Protein AF-A0A0A9ZCZ7-F1 (afdb_monomer_lite)

pLDDT: mean 80.75, std 13.55, range [41.62, 97.5]

InterPro domains:
  IPR012936 Endoplasmic reticulum vesicle transporter, C-terminal [PF07970] (1-140)
  IPR045888 Endoplasmic reticulum vesicle transporter [PTHR10984] (1-150)

Secondary structure (DSSP, 8-state):
-EEEE-----S---SS---TTTTEEEEGGGG-BTTB--SEEEEEEEEEEEEEEEE-TTT-S-EEEEEEEEEEEEEEE-----TTTTSSS-------EEEEEEEE-S--EEEE-PPPPHHHHHHHHHHHHHHHHHHHHHHHHHHHHHHHHHHHHHHTTTT-

Organism: Lygus hesperus (NCBI:txid30085)

Sequence (160 aa):
MSHTIHTLRFGKSFGESYKPLDGYARSTAELADNNVVPSNAMFTYYAKVVPTLYSDPSHGEPFMTNQFSVTEHQKAMGSNIDPEALRSDKKPLYNSAVILFYELSPIMVHSILHWQPFLHFVTQLCAILGGIFTVAGIVDRLIYGTVQHVQRKVELGKFN

Structure (mmCIF, N/CA/C/O backbone):
data_AF-A0A0A9ZCZ7-F1
#
_entry.id   AF-A0A0A9ZCZ7-F1
#
loop_
_atom_site.group_PDB
_atom_site.id
_atom_site.type_symbol
_atom_site.label_atom_id
_atom_site.label_alt_id
_atom_site.label_comp_id
_atom_site.label_asym_id
_atom_site.label_entity_id
_atom_site.label_seq_id
_atom_site.pdbx_PDB_ins_code
_atom_site.Cartn_x
_atom_site.Cartn_y
_atom_site.Cartn_z
_atom_site.occupancy
_atom_site.B_iso_or_equiv
_atom_site.auth_seq_id
_atom_site.auth_comp_id
_atom_site.auth_asym_id
_atom_site.auth_atom_id
_atom_site.pdbx_PDB_model_num
ATOM 1 N N . MET A 1 1 ? 13.673 6.461 -28.367 1.00 72.62 1 MET A N 1
ATOM 2 C CA . MET A 1 1 ? 12.457 5.684 -28.043 1.00 72.62 1 MET A CA 1
ATOM 3 C C . MET A 1 1 ? 11.874 6.239 -26.758 1.00 72.62 1 MET A C 1
ATOM 5 O O . MET A 1 1 ? 12.627 6.467 -25.824 1.00 72.62 1 MET A O 1
ATOM 9 N N . SER A 1 2 ? 10.570 6.463 -26.707 1.00 85.12 2 SER A N 1
ATOM 10 C CA . SER A 1 2 ? 9.860 6.810 -25.478 1.00 85.12 2 SER A CA 1
ATOM 11 C C . SER A 1 2 ? 8.620 5.939 -25.348 1.00 85.12 2 SER A C 1
ATOM 13 O O . SER A 1 2 ? 8.075 5.478 -26.353 1.00 85.12 2 SER A O 1
ATOM 15 N N . HIS A 1 3 ? 8.186 5.698 -24.117 1.00 88.50 3 HIS A N 1
ATOM 16 C CA . HIS A 1 3 ? 6.937 5.004 -23.834 1.00 88.50 3 HIS A CA 1
ATOM 17 C C . HIS A 1 3 ? 6.228 5.641 -22.645 1.00 88.50 3 HIS A C 1
ATOM 19 O O . HIS A 1 3 ? 6.839 6.284 -21.790 1.00 88.50 3 HIS A O 1
ATOM 25 N N . THR A 1 4 ? 4.916 5.441 -22.601 1.00 91.94 4 THR A N 1
ATOM 26 C CA . THR A 1 4 ? 4.059 5.880 -21.504 1.00 91.94 4 THR A CA 1
ATOM 27 C C . THR A 1 4 ? 3.174 4.719 -21.091 1.00 91.94 4 THR A C 1
ATOM 29 O O . THR A 1 4 ? 2.486 4.119 -21.916 1.00 91.94 4 THR A O 1
ATOM 32 N N . ILE A 1 5 ? 3.204 4.388 -19.807 1.00 91.62 5 ILE A N 1
ATOM 33 C CA . ILE A 1 5 ? 2.352 3.374 -19.203 1.00 91.62 5 ILE A CA 1
ATOM 34 C C . ILE A 1 5 ? 1.103 4.095 -18.707 1.00 91.62 5 ILE A C 1
ATOM 36 O O . ILE A 1 5 ? 1.114 4.753 -17.674 1.00 91.62 5 ILE A O 1
ATOM 40 N N . HIS A 1 6 ? 0.015 4.014 -19.471 1.00 90.50 6 HIS A N 1
ATOM 41 C CA . HIS A 1 6 ? -1.242 4.659 -19.081 1.00 90.50 6 HIS A CA 1
ATOM 42 C C . HIS A 1 6 ? -1.865 3.988 -17.859 1.00 90.50 6 HIS A C 1
ATOM 44 O O . HIS A 1 6 ? -2.329 4.662 -16.943 1.00 90.50 6 HIS A O 1
ATOM 50 N N . THR A 1 7 ? -1.885 2.656 -17.840 1.00 88.56 7 THR A N 1
ATOM 51 C CA . THR A 1 7 ? -2.434 1.893 -16.723 1.00 88.56 7 THR A CA 1
ATOM 52 C C . THR A 1 7 ? -1.785 0.521 -16.648 1.00 88.56 7 THR A C 1
ATOM 54 O O . THR A 1 7 ? -1.711 -0.181 -17.657 1.00 88.56 7 THR A O 1
ATOM 57 N N . LEU A 1 8 ? -1.388 0.108 -15.445 1.00 89.50 8 LEU A N 1
ATOM 58 C CA . LEU A 1 8 ? -1.009 -1.271 -15.148 1.00 89.50 8 LEU A CA 1
ATOM 59 C C . LEU A 1 8 ? -1.805 -1.767 -13.939 1.00 89.50 8 LEU A C 1
ATOM 61 O O . LEU A 1 8 ? -1.784 -1.165 -12.868 1.00 89.50 8 LEU A O 1
ATOM 65 N N . ARG A 1 9 ? -2.531 -2.879 -14.100 1.00 88.12 9 ARG A N 1
ATOM 66 C CA . ARG A 1 9 ? -3.351 -3.456 -13.028 1.00 88.12 9 ARG A CA 1
ATOM 67 C C . ARG A 1 9 ? -3.359 -4.975 -13.088 1.00 88.12 9 ARG A C 1
ATOM 69 O O . ARG A 1 9 ? -3.471 -5.557 -14.162 1.00 88.12 9 ARG A O 1
ATOM 76 N N . PHE A 1 10 ? -3.364 -5.592 -11.910 1.00 88.19 10 PHE A N 1
ATOM 77 C CA . PHE A 1 10 ? -3.548 -7.028 -11.737 1.00 88.19 10 PHE A CA 1
ATOM 78 C C . PHE A 1 10 ? -4.888 -7.301 -11.041 1.00 88.19 10 PHE A C 1
ATOM 80 O O . PHE A 1 10 ? -5.061 -7.027 -9.857 1.00 88.19 10 PHE A O 1
ATOM 87 N N . GLY A 1 11 ? -5.862 -7.851 -11.768 1.00 85.56 11 GLY A N 1
ATOM 88 C CA . GLY A 1 11 ? -7.183 -8.186 -11.222 1.00 85.56 11 GLY A CA 1
ATOM 89 C C . GLY A 1 11 ? -8.184 -7.021 -11.192 1.00 85.56 11 GLY A C 1
ATOM 90 O O . GLY A 1 11 ? -8.150 -6.123 -12.043 1.00 85.56 11 GLY A O 1
ATOM 91 N N . LYS A 1 12 ? -9.136 -7.083 -10.251 1.00 81.81 12 LYS A N 1
ATOM 92 C CA . LYS A 1 12 ? -10.241 -6.117 -10.123 1.00 81.81 12 LYS A CA 1
ATOM 93 C C . LYS A 1 12 ? -9.752 -4.789 -9.535 1.00 81.81 12 LYS A C 1
ATOM 95 O O . LYS A 1 12 ? -8.888 -4.765 -8.670 1.00 81.81 12 LYS A O 1
ATOM 100 N N . SER A 1 13 ? -10.323 -3.677 -10.003 1.00 72.00 13 SER A N 1
ATOM 101 C CA . SER A 1 13 ? -10.124 -2.374 -9.352 1.00 72.00 13 SER A CA 1
ATOM 102 C C . SER A 1 13 ? -10.905 -2.345 -8.052 1.00 72.00 13 SER A C 1
ATOM 104 O O . SER A 1 13 ? -12.087 -2.680 -8.062 1.00 72.00 13 SER A O 1
ATOM 106 N N . PHE A 1 14 ? -10.279 -1.875 -6.981 1.00 69.56 14 PHE A N 1
ATOM 107 C CA . PHE A 1 14 ? -10.979 -1.582 -5.743 1.00 69.56 14 PHE A CA 1
ATOM 108 C C . PHE A 1 14 ? -10.458 -0.285 -5.126 1.00 69.56 14 PHE A C 1
ATOM 110 O O . PHE A 1 14 ? -9.252 -0.155 -4.914 1.00 69.56 14 PHE A O 1
ATOM 117 N N . GLY A 1 15 ? -11.369 0.658 -4.865 1.00 71.56 15 GLY A N 1
ATOM 118 C CA . GLY A 1 15 ? -11.067 1.958 -4.261 1.00 71.56 15 GLY A CA 1
ATOM 119 C C . GLY A 1 15 ? -9.889 2.700 -4.907 1.00 71.56 15 GLY A C 1
ATOM 120 O O . GLY A 1 15 ? -9.592 2.534 -6.095 1.00 71.56 15 GLY A O 1
ATOM 121 N N . GLU A 1 16 ? -9.186 3.484 -4.090 1.00 66.88 16 GLU A N 1
ATOM 122 C CA . GLU A 1 16 ? -7.903 4.112 -4.419 1.00 66.88 16 GLU A CA 1
ATOM 123 C C . GLU A 1 16 ? -6.749 3.117 -4.227 1.00 66.88 16 GLU A C 1
ATOM 125 O O . GLU A 1 16 ? -5.888 3.262 -3.361 1.00 66.88 16 GLU A O 1
ATOM 130 N N . SER A 1 17 ? -6.736 2.047 -5.023 1.00 68.94 17 SER A N 1
ATOM 131 C CA . SER A 1 17 ? -5.562 1.172 -5.078 1.00 68.94 17 SER A CA 1
ATOM 132 C C . SER A 1 17 ? -4.380 1.953 -5.657 1.00 68.94 17 SER A C 1
ATOM 134 O O . SER A 1 17 ? -4.435 2.380 -6.812 1.00 68.94 17 SER A O 1
ATOM 136 N N . TYR A 1 18 ? -3.313 2.122 -4.873 1.00 75.06 18 TYR A N 1
ATOM 137 C CA . TYR A 1 18 ? -2.065 2.730 -5.332 1.00 75.06 18 TYR A CA 1
ATOM 138 C C . TYR A 1 18 ? -1.463 1.905 -6.478 1.00 75.06 18 TYR A C 1
ATOM 140 O O . TYR A 1 18 ? -1.230 0.703 -6.334 1.00 75.06 18 TYR A O 1
ATOM 148 N N . LYS A 1 19 ? -1.215 2.553 -7.620 1.00 83.56 19 LYS A N 1
ATOM 149 C CA . LYS A 1 19 ? -0.650 1.923 -8.819 1.00 83.56 19 LYS A CA 1
ATOM 150 C C . LYS A 1 19 ? 0.638 2.645 -9.217 1.00 83.56 19 LYS A C 1
ATOM 152 O O . LYS A 1 19 ? 0.569 3.736 -9.778 1.00 83.56 19 LYS A O 1
ATOM 157 N N . PRO A 1 20 ? 1.812 2.050 -8.959 1.00 83.19 20 PRO A N 1
ATOM 158 C CA . PRO A 1 20 ? 3.094 2.743 -9.089 1.00 83.19 20 PRO A CA 1
ATOM 159 C C . PRO A 1 20 ? 3.480 3.129 -10.525 1.00 83.19 20 PRO A C 1
ATOM 161 O O . PRO A 1 20 ? 4.362 3.962 -10.697 1.00 83.19 20 PRO A O 1
ATOM 164 N N . LEU A 1 21 ? 2.861 2.526 -11.547 1.00 86.38 21 LEU A N 1
ATOM 165 C CA . LEU A 1 21 ? 3.180 2.779 -12.958 1.00 86.38 21 LEU A CA 1
ATOM 166 C C . LEU A 1 21 ? 2.071 3.502 -13.741 1.00 86.38 21 LEU A C 1
ATOM 168 O O . LEU A 1 21 ? 2.227 3.702 -14.944 1.00 86.38 21 LEU A O 1
ATOM 172 N N . ASP A 1 22 ? 0.962 3.892 -13.110 1.00 86.94 22 ASP A N 1
ATOM 173 C CA . ASP A 1 22 ? -0.105 4.607 -13.821 1.00 86.94 22 ASP A CA 1
ATOM 174 C C . ASP A 1 22 ? 0.365 6.027 -14.189 1.00 86.94 22 ASP A C 1
ATOM 176 O O . ASP A 1 22 ? 0.767 6.810 -13.331 1.00 86.94 22 ASP A O 1
ATOM 180 N N . GLY A 1 23 ? 0.330 6.357 -15.483 1.00 85.25 23 GLY A N 1
ATOM 181 C CA . GLY A 1 23 ? 0.789 7.643 -16.023 1.00 85.25 23 GLY A CA 1
ATOM 182 C C . GLY A 1 23 ? 2.310 7.783 -16.145 1.00 85.25 23 GLY A C 1
ATOM 183 O O . GLY A 1 23 ? 2.800 8.869 -16.448 1.00 85.25 23 GLY A O 1
ATOM 184 N N . TYR A 1 24 ? 3.070 6.709 -15.925 1.00 88.94 24 TYR A N 1
ATOM 185 C CA . TYR A 1 24 ? 4.528 6.761 -15.909 1.00 88.94 24 TYR A CA 1
ATOM 186 C C . TYR A 1 24 ? 5.111 6.818 -17.325 1.00 88.94 24 TYR A C 1
ATOM 188 O O . TYR A 1 24 ? 4.811 5.963 -18.160 1.00 88.94 24 TYR A O 1
ATOM 196 N N . ALA A 1 25 ? 5.958 7.808 -17.605 1.00 88.88 25 ALA A N 1
ATOM 197 C CA . ALA A 1 25 ? 6.587 7.995 -18.910 1.00 88.88 25 ALA A CA 1
ATOM 198 C C . ALA A 1 25 ? 8.111 7.949 -18.799 1.00 88.88 25 ALA A C 1
ATOM 200 O O . ALA A 1 25 ? 8.682 8.480 -17.848 1.00 88.88 25 ALA A O 1
ATOM 201 N N . ARG A 1 26 ? 8.755 7.329 -19.789 1.00 88.00 26 ARG A N 1
ATOM 202 C CA . ARG A 1 26 ? 10.212 7.207 -19.882 1.00 88.00 26 ARG A CA 1
ATOM 203 C C . ARG A 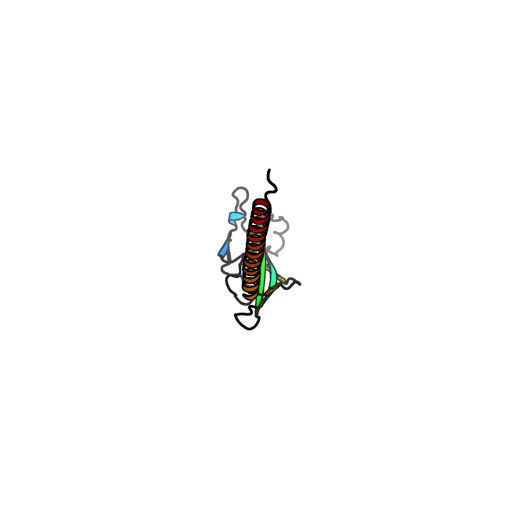1 26 ? 10.680 7.425 -21.309 1.00 88.00 26 ARG A C 1
ATOM 205 O O . ARG A 1 26 ? 9.982 7.098 -22.272 1.00 88.00 26 ARG A O 1
ATOM 212 N N . SER A 1 27 ? 11.878 7.979 -21.445 1.00 85.31 27 SER A N 1
ATOM 213 C CA . SER A 1 27 ? 12.496 8.270 -22.737 1.00 85.31 27 SER A CA 1
ATOM 214 C C . SER A 1 27 ? 13.969 7.883 -22.763 1.00 85.31 27 SER A C 1
ATOM 216 O O . SER A 1 27 ? 14.689 8.057 -21.788 1.00 85.31 27 SER A O 1
ATOM 218 N N . THR A 1 28 ? 14.458 7.437 -23.923 1.00 82.06 28 THR A N 1
ATOM 219 C CA . THR A 1 28 ? 15.890 7.205 -24.187 1.00 82.06 28 THR A CA 1
ATOM 220 C C . THR A 1 28 ? 16.750 8.440 -23.948 1.00 82.06 28 THR A C 1
ATOM 222 O O . THR A 1 28 ? 17.944 8.300 -23.718 1.00 82.06 28 THR A O 1
ATOM 225 N N . ALA A 1 29 ? 16.160 9.638 -24.008 1.00 80.00 29 ALA A N 1
ATOM 226 C CA . ALA A 1 29 ? 16.850 10.885 -23.690 1.00 80.00 29 ALA A CA 1
ATOM 227 C C . ALA A 1 29 ? 17.332 10.937 -22.228 1.00 80.00 29 ALA A C 1
ATOM 229 O O . ALA A 1 2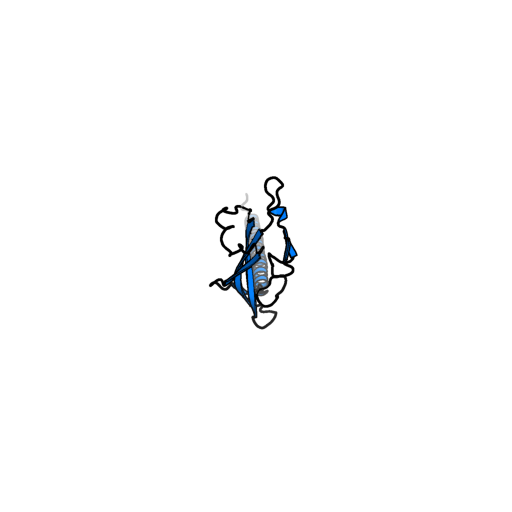9 ? 18.339 11.574 -21.946 1.00 80.00 29 ALA A O 1
ATOM 230 N N . GLU A 1 30 ? 16.661 10.231 -21.312 1.00 80.31 30 GLU A N 1
ATOM 231 C CA . GLU A 1 30 ? 17.046 10.151 -19.895 1.00 80.31 30 GLU A CA 1
ATOM 232 C C . GLU A 1 30 ? 18.278 9.264 -19.664 1.00 80.31 30 GLU A C 1
ATOM 234 O O . GLU A 1 30 ? 18.896 9.332 -18.607 1.00 80.31 30 GLU A O 1
ATOM 239 N N . LEU A 1 31 ? 18.651 8.443 -20.652 1.00 76.00 31 LEU A N 1
ATOM 240 C CA . LEU A 1 31 ? 19.855 7.611 -20.629 1.00 76.00 31 LEU A CA 1
ATOM 241 C C . LEU A 1 31 ? 21.025 8.254 -21.391 1.00 76.00 31 LEU A C 1
ATOM 243 O O . LEU A 1 31 ? 21.985 7.561 -21.731 1.00 76.00 31 LEU A O 1
ATOM 247 N N . ALA A 1 32 ? 20.938 9.545 -21.721 1.00 78.12 32 ALA A N 1
ATOM 248 C CA . ALA A 1 32 ? 22.020 10.241 -22.399 1.0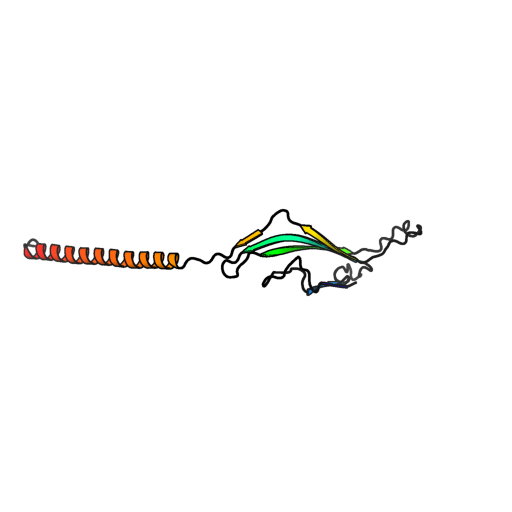0 78.12 32 ALA A CA 1
ATOM 249 C C . ALA A 1 32 ? 23.247 10.350 -21.482 1.00 78.12 32 ALA A C 1
ATOM 251 O O . ALA A 1 32 ? 23.157 10.889 -20.380 1.00 78.12 32 ALA A O 1
ATOM 252 N N . ASP A 1 33 ? 24.395 9.879 -21.962 1.00 76.81 33 ASP A N 1
ATOM 253 C CA . ASP A 1 33 ? 25.690 10.077 -21.311 1.00 76.81 33 ASP A CA 1
ATOM 254 C C . ASP A 1 33 ? 26.522 11.043 -22.157 1.00 76.81 33 ASP A C 1
ATOM 256 O O . ASP A 1 33 ? 26.558 10.924 -23.382 1.00 76.81 33 ASP A O 1
ATOM 260 N N . ASN A 1 34 ? 27.147 12.043 -21.531 1.00 78.31 34 ASN A N 1
ATOM 261 C CA . ASN A 1 34 ? 27.915 13.088 -22.225 1.00 78.31 34 ASN A CA 1
ATOM 262 C C . ASN A 1 34 ? 27.174 13.731 -23.419 1.00 78.31 34 ASN A C 1
ATOM 264 O O . ASN A 1 34 ? 27.766 14.022 -24.457 1.00 78.31 34 ASN A O 1
ATOM 268 N N . ASN A 1 3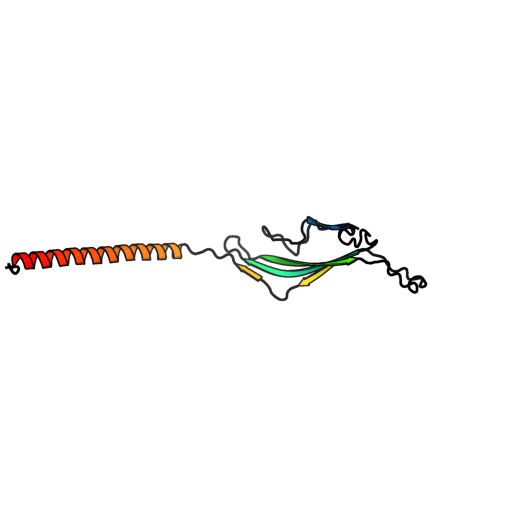5 ? 25.862 13.957 -23.271 1.00 75.81 35 ASN A N 1
ATOM 269 C CA . ASN A 1 35 ? 24.984 14.524 -24.305 1.00 75.81 35 ASN A CA 1
ATOM 270 C C . ASN A 1 35 ? 24.793 13.634 -25.555 1.00 75.81 35 ASN A C 1
ATOM 272 O O . ASN A 1 35 ? 24.238 14.080 -26.561 1.00 75.81 35 ASN A O 1
ATOM 276 N N . VAL A 1 36 ? 25.220 12.369 -25.497 1.00 77.12 36 VAL A N 1
ATOM 277 C CA . VAL A 1 36 ? 25.006 11.368 -26.544 1.00 77.12 36 VAL A CA 1
ATOM 278 C C . VAL A 1 36 ? 23.817 10.499 -26.154 1.00 77.12 36 VAL A C 1
ATOM 280 O O . VAL A 1 36 ? 23.864 9.733 -25.192 1.00 77.12 36 VAL A O 1
ATOM 283 N N . VAL A 1 37 ? 22.728 10.619 -26.912 1.00 78.00 37 VAL A N 1
ATOM 284 C CA . VAL A 1 37 ? 21.528 9.799 -26.715 1.00 78.00 37 VAL A CA 1
ATOM 285 C C . VAL A 1 37 ? 21.766 8.412 -27.326 1.00 78.00 37 VAL A C 1
ATOM 287 O O . VAL A 1 37 ? 22.074 8.329 -28.519 1.00 78.00 37 VAL A O 1
ATOM 290 N N . PRO A 1 38 ? 21.606 7.313 -26.566 1.00 75.12 38 PRO A N 1
ATOM 291 C CA . PRO A 1 38 ? 21.739 5.969 -27.116 1.00 75.12 38 PRO A CA 1
ATOM 292 C C . PRO A 1 38 ? 20.667 5.706 -28.185 1.00 75.12 38 PRO A C 1
ATOM 294 O O . PRO A 1 38 ? 19.497 6.063 -28.020 1.00 75.12 38 PRO A O 1
ATOM 297 N N . SER A 1 39 ? 21.061 5.064 -29.289 1.00 74.62 39 SER A N 1
ATOM 298 C CA . SER A 1 39 ? 20.165 4.761 -30.415 1.00 74.62 39 SER A CA 1
ATOM 299 C C . SER A 1 39 ? 19.101 3.720 -30.053 1.00 74.62 39 SER A C 1
ATOM 301 O O . SER A 1 39 ? 17.969 3.796 -30.538 1.00 74.62 39 SER A O 1
ATOM 303 N N . ASN A 1 40 ? 19.432 2.783 -29.164 1.00 78.44 40 ASN A N 1
ATOM 304 C CA . ASN A 1 40 ? 18.513 1.804 -28.604 1.00 78.44 40 ASN A CA 1
ATOM 305 C C . ASN A 1 40 ? 18.628 1.713 -27.077 1.00 78.44 40 ASN A C 1
ATOM 307 O O . ASN A 1 40 ? 19.704 1.819 -26.490 1.00 78.44 40 ASN A O 1
ATOM 311 N N . ALA A 1 41 ? 17.490 1.484 -26.424 1.00 82.25 41 ALA A N 1
ATOM 312 C CA . ALA A 1 41 ? 17.436 1.222 -24.992 1.00 82.25 41 ALA A CA 1
ATOM 313 C C . ALA A 1 41 ? 16.403 0.150 -24.670 1.00 82.25 41 ALA A C 1
ATOM 315 O O . ALA A 1 41 ? 15.428 -0.051 -25.399 1.00 82.25 41 ALA A O 1
ATOM 316 N N . MET A 1 42 ? 16.643 -0.524 -23.556 1.00 85.75 42 MET A N 1
ATOM 317 C CA . MET A 1 42 ? 15.764 -1.534 -22.999 1.00 85.75 42 MET A CA 1
ATOM 318 C C . MET A 1 42 ? 15.247 -1.046 -21.648 1.00 85.75 42 MET A C 1
ATOM 320 O O . MET A 1 42 ? 16.046 -0.714 -20.770 1.00 85.75 42 MET A O 1
ATOM 324 N N . PHE A 1 43 ? 13.925 -1.018 -21.498 1.00 89.50 43 PHE A N 1
ATOM 325 C CA . PHE A 1 43 ? 13.242 -0.676 -20.254 1.00 89.50 43 PHE A CA 1
ATOM 326 C C . PHE A 1 43 ? 12.610 -1.937 -19.682 1.00 89.50 43 PHE A C 1
ATOM 328 O O . PHE A 1 43 ? 11.716 -2.523 -20.292 1.00 89.50 43 PHE A O 1
ATOM 335 N N . THR A 1 44 ? 13.079 -2.361 -18.517 1.00 91.75 44 THR A N 1
ATOM 336 C CA . THR A 1 44 ? 12.623 -3.579 -17.856 1.00 91.75 44 THR A CA 1
ATOM 337 C C . THR A 1 44 ? 11.942 -3.223 -16.542 1.00 91.75 44 THR A C 1
ATOM 339 O O . THR A 1 44 ? 12.547 -2.604 -15.670 1.00 91.75 44 THR A O 1
ATOM 342 N N . TYR A 1 45 ? 10.695 -3.651 -16.384 1.00 94.00 45 TYR A N 1
ATOM 343 C CA . TYR A 1 45 ? 9.899 -3.477 -15.176 1.00 94.00 45 TYR A CA 1
ATOM 344 C C . TYR A 1 45 ? 9.706 -4.830 -14.499 1.00 94.00 45 TYR A C 1
ATOM 346 O O . TYR A 1 45 ? 9.177 -5.755 -15.108 1.00 94.00 45 TYR A O 1
ATOM 354 N N . TYR A 1 46 ? 10.114 -4.947 -13.241 1.00 94.88 46 TYR A N 1
ATOM 355 C CA . TYR A 1 46 ? 9.882 -6.124 -12.409 1.00 94.88 46 TYR A CA 1
ATOM 356 C C . TYR A 1 46 ? 8.737 -5.828 -11.446 1.00 94.88 46 TYR A C 1
ATOM 358 O O . TYR A 1 46 ? 8.904 -5.059 -10.501 1.00 94.88 46 TYR A O 1
ATOM 366 N N . ALA A 1 47 ? 7.570 -6.412 -11.702 1.00 94.38 47 ALA A N 1
ATOM 367 C CA . ALA A 1 47 ? 6.382 -6.289 -10.875 1.00 94.38 47 ALA A CA 1
ATOM 368 C C . ALA A 1 47 ? 6.272 -7.467 -9.898 1.00 94.38 47 ALA A C 1
ATOM 370 O O . ALA A 1 47 ? 6.156 -8.622 -10.307 1.00 94.38 47 ALA A O 1
ATOM 371 N N . LYS A 1 48 ? 6.242 -7.180 -8.598 1.00 94.19 48 LYS A N 1
ATOM 372 C CA . LYS A 1 48 ? 5.941 -8.177 -7.567 1.00 94.19 48 LYS A CA 1
ATOM 373 C C . LYS A 1 48 ? 4.483 -8.044 -7.161 1.00 94.19 48 LYS A C 1
ATOM 375 O O . LYS A 1 48 ? 4.095 -7.026 -6.595 1.00 94.19 48 LYS A O 1
ATOM 380 N N . VAL A 1 49 ? 3.682 -9.058 -7.465 1.00 93.44 49 VAL A N 1
ATOM 381 C CA . VAL A 1 49 ? 2.225 -9.036 -7.297 1.00 93.44 49 VAL A CA 1
ATOM 382 C C . VAL A 1 49 ? 1.842 -9.799 -6.034 1.00 93.44 49 VAL A C 1
ATOM 384 O O . VAL A 1 49 ? 2.182 -10.965 -5.878 1.00 93.44 49 VAL A O 1
ATOM 387 N N . VAL A 1 50 ? 1.122 -9.150 -5.127 1.00 92.62 50 VAL A N 1
ATOM 388 C CA . VAL A 1 50 ? 0.675 -9.695 -3.844 1.00 92.62 50 VAL A CA 1
ATOM 389 C C . VAL A 1 50 ? -0.844 -9.877 -3.876 1.00 92.62 50 VAL A C 1
ATOM 391 O O . VAL A 1 50 ? -1.577 -8.879 -3.906 1.00 92.62 50 VAL A O 1
ATOM 394 N N . PRO A 1 51 ? -1.344 -11.124 -3.847 1.00 91.56 51 PRO A N 1
ATOM 395 C CA . PRO A 1 51 ? -2.768 -11.385 -3.687 1.00 91.56 51 PRO A CA 1
ATOM 396 C C . PRO A 1 51 ? -3.274 -10.774 -2.381 1.00 91.56 51 PRO A C 1
ATOM 398 O O . PRO A 1 51 ? -2.661 -10.928 -1.324 1.00 91.56 51 PRO A O 1
ATOM 401 N N . THR A 1 52 ? -4.387 -10.055 -2.450 1.00 89.12 52 THR A N 1
ATOM 402 C CA . THR A 1 52 ? -4.995 -9.386 -1.301 1.00 89.12 52 THR A CA 1
ATOM 403 C C . THR A 1 52 ? -6.469 -9.749 -1.220 1.00 89.12 52 THR A C 1
ATOM 405 O O . THR A 1 52 ? -7.230 -9.494 -2.155 1.00 89.12 52 THR A O 1
ATOM 408 N N . LEU A 1 53 ? -6.886 -10.320 -0.095 1.00 89.06 53 LEU A N 1
ATOM 409 C CA . LEU A 1 53 ? -8.292 -10.530 0.217 1.00 89.06 53 LEU A CA 1
ATOM 410 C C . LEU A 1 53 ? -8.801 -9.323 0.996 1.00 89.06 53 LEU A C 1
ATOM 412 O O . LEU A 1 53 ? -8.279 -9.009 2.068 1.00 89.06 53 LEU A O 1
ATOM 416 N N . TYR A 1 54 ? -9.816 -8.657 0.460 1.00 84.25 54 TYR A N 1
ATOM 417 C CA . TYR A 1 54 ? -10.472 -7.555 1.142 1.00 84.25 54 TYR A CA 1
ATOM 418 C C . TYR A 1 54 ? -11.803 -8.029 1.716 1.00 84.25 54 TYR A C 1
ATOM 420 O O . TYR A 1 54 ? -12.636 -8.581 0.996 1.00 84.25 54 TYR A O 1
ATOM 428 N N . SER A 1 55 ? -11.979 -7.822 3.017 1.00 83.69 55 SER A N 1
ATOM 429 C CA . SER A 1 55 ? -13.186 -8.170 3.756 1.00 83.69 55 SER A CA 1
ATOM 430 C C . SER A 1 55 ? -13.663 -6.935 4.503 1.00 83.69 55 SER A C 1
ATOM 432 O O . SER A 1 55 ? -13.075 -6.536 5.510 1.00 83.69 55 SER A O 1
ATOM 434 N N . ASP A 1 56 ? -14.739 -6.332 4.015 1.00 79.06 56 ASP A N 1
ATOM 435 C CA . ASP A 1 56 ? -15.411 -5.237 4.700 1.00 79.06 56 ASP A CA 1
ATOM 436 C C . ASP A 1 56 ? -16.732 -5.746 5.288 1.00 79.06 56 ASP A C 1
ATOM 438 O O . ASP A 1 56 ? -17.640 -6.085 4.525 1.00 79.06 56 ASP A O 1
ATOM 442 N N . PRO A 1 57 ? -16.869 -5.780 6.628 1.00 71.56 57 PRO A N 1
ATOM 443 C CA . PRO A 1 57 ? -18.101 -6.201 7.292 1.00 71.56 57 PRO A CA 1
ATOM 444 C C . PRO A 1 57 ? -19.338 -5.381 6.901 1.00 71.56 57 PRO A C 1
ATOM 446 O O . PRO A 1 57 ? -20.456 -5.835 7.120 1.00 71.56 57 PRO A O 1
ATOM 449 N N . SER A 1 58 ? -19.153 -4.172 6.361 1.00 70.44 58 SER A N 1
ATOM 450 C CA . SER A 1 58 ? -20.239 -3.268 5.973 1.00 70.44 58 SER A CA 1
ATOM 451 C C . SER A 1 58 ? -20.685 -3.413 4.513 1.00 70.44 58 SER A C 1
ATOM 453 O O . SER A 1 58 ? -21.835 -3.108 4.200 1.00 70.44 58 SER A O 1
ATOM 455 N N . HIS A 1 59 ? -19.813 -3.911 3.628 1.00 67.06 59 HIS A N 1
ATOM 456 C CA . HIS A 1 59 ? -20.024 -3.916 2.173 1.00 67.06 59 HIS A CA 1
ATOM 457 C C . HIS A 1 59 ? -20.292 -5.304 1.559 1.00 67.06 59 HIS A C 1
ATOM 459 O O . HIS A 1 59 ? -20.466 -5.405 0.342 1.00 67.06 59 HIS A O 1
ATOM 465 N N . GLY A 1 60 ? -20.403 -6.355 2.378 1.00 73.75 60 GLY A N 1
ATOM 466 C CA . GLY A 1 60 ? -20.855 -7.684 1.950 1.00 73.75 60 GLY A CA 1
ATOM 467 C C . GLY A 1 60 ? -19.727 -8.698 1.741 1.00 73.75 60 GLY A C 1
ATOM 468 O O . GLY A 1 60 ? -18.824 -8.805 2.567 1.00 73.75 60 GLY A O 1
ATOM 469 N N . GLU A 1 61 ? -19.825 -9.496 0.672 1.00 80.00 61 GLU A N 1
ATOM 470 C CA . GLU A 1 61 ? -18.941 -10.644 0.417 1.00 80.00 61 GLU A CA 1
ATOM 471 C C . GLU A 1 61 ? -17.468 -10.233 0.234 1.00 80.00 61 GLU A C 1
ATOM 473 O O . GLU A 1 61 ? -17.178 -9.261 -0.478 1.00 80.00 61 GLU A O 1
ATOM 478 N N . PRO A 1 62 ? -16.516 -10.991 0.811 1.00 82.00 62 PRO A N 1
ATOM 479 C CA . PRO A 1 62 ? -15.102 -10.733 0.611 1.00 82.00 62 PRO A CA 1
ATOM 480 C C . PRO A 1 62 ? -14.739 -10.923 -0.865 1.00 82.00 62 PRO A C 1
ATOM 482 O O . PRO A 1 62 ? -15.142 -11.893 -1.510 1.00 82.00 62 PRO A O 1
ATOM 485 N N . PHE A 1 63 ? -13.934 -10.014 -1.412 1.00 85.31 63 PHE A N 1
ATOM 486 C CA . PHE A 1 63 ? -13.456 -10.123 -2.789 1.00 85.31 63 PHE A CA 1
ATOM 487 C C . PHE A 1 63 ? -11.930 -10.125 -2.848 1.00 85.31 63 PHE A C 1
ATOM 489 O O . PHE A 1 63 ? -11.229 -9.519 -2.036 1.00 85.31 63 PHE A O 1
ATOM 496 N N . MET A 1 64 ? -11.411 -10.824 -3.854 1.00 86.50 64 MET A N 1
ATOM 497 C CA . MET A 1 64 ? -9.979 -10.957 -4.083 1.00 86.50 64 MET A CA 1
ATOM 498 C C . MET A 1 64 ? -9.495 -9.898 -5.078 1.00 86.50 64 MET A C 1
ATOM 500 O O . MET A 1 64 ? -10.073 -9.715 -6.153 1.00 86.50 64 MET A O 1
ATOM 504 N N . THR A 1 65 ? -8.425 -9.205 -4.711 1.00 89.19 65 THR A N 1
ATOM 505 C CA . THR A 1 65 ? -7.719 -8.217 -5.530 1.00 89.19 65 THR A CA 1
ATOM 506 C C . THR A 1 65 ? -6.210 -8.458 -5.459 1.00 89.19 65 THR A C 1
ATOM 508 O O . THR A 1 65 ? -5.761 -9.386 -4.789 1.00 89.19 65 THR A O 1
ATOM 511 N N . ASN A 1 66 ? -5.409 -7.657 -6.159 1.00 90.62 66 ASN A N 1
ATOM 512 C CA . ASN A 1 66 ? -3.955 -7.723 -6.068 1.00 90.62 66 ASN A CA 1
ATOM 513 C C . ASN A 1 66 ? -3.363 -6.336 -5.853 1.00 90.62 66 ASN A C 1
ATOM 515 O O . ASN A 1 66 ? -3.761 -5.363 -6.492 1.00 90.62 66 ASN A O 1
ATOM 519 N N . GLN A 1 67 ? -2.358 -6.283 -4.992 1.00 89.25 67 GLN A N 1
ATOM 520 C CA . GLN A 1 67 ? -1.450 -5.152 -4.873 1.00 89.25 67 GLN A CA 1
ATOM 521 C C . GLN A 1 67 ? -0.162 -5.492 -5.611 1.00 89.25 67 GLN A C 1
ATOM 523 O O . GLN A 1 67 ? 0.156 -6.666 -5.793 1.00 89.25 67 GLN A O 1
ATOM 528 N N . PHE A 1 68 ? 0.589 -4.493 -6.062 1.00 91.19 68 PHE A N 1
ATOM 529 C CA . PHE A 1 68 ? 1.882 -4.757 -6.675 1.00 91.19 68 PHE A CA 1
ATOM 530 C C . PHE A 1 68 ? 2.864 -3.618 -6.440 1.00 91.19 68 PHE A C 1
ATOM 532 O O . PHE A 1 68 ? 2.487 -2.449 -6.372 1.00 91.19 68 PHE A O 1
ATOM 539 N N . SER A 1 69 ? 4.137 -3.975 -6.336 1.00 90.62 69 SER A N 1
ATOM 540 C CA . SER A 1 69 ? 5.256 -3.038 -6.363 1.00 90.62 69 SER A CA 1
ATOM 541 C C . SER A 1 69 ? 6.070 -3.258 -7.629 1.00 90.62 69 SER A C 1
ATOM 543 O O . SER A 1 69 ? 6.029 -4.339 -8.219 1.00 90.62 69 SER A O 1
ATOM 545 N N . VAL A 1 70 ? 6.783 -2.223 -8.073 1.00 93.19 70 VAL A N 1
ATOM 546 C CA . VAL A 1 70 ? 7.569 -2.276 -9.307 1.00 93.19 70 VAL A CA 1
ATOM 547 C C . VAL A 1 70 ? 8.978 -1.773 -9.062 1.00 93.19 70 VAL A C 1
ATOM 549 O O . VAL A 1 70 ? 9.177 -0.751 -8.409 1.00 93.19 70 VAL A O 1
ATOM 552 N N . THR A 1 71 ? 9.952 -2.480 -9.624 1.00 91.81 71 THR A N 1
ATOM 553 C CA . THR A 1 71 ? 11.335 -2.022 -9.751 1.00 91.81 71 THR A CA 1
ATOM 554 C C . THR A 1 71 ? 11.672 -1.852 -11.226 1.00 91.81 71 THR A C 1
ATOM 556 O O . THR A 1 71 ? 11.379 -2.726 -12.039 1.00 91.81 71 THR A O 1
ATOM 559 N N . GLU A 1 72 ? 12.269 -0.719 -11.579 1.00 90.62 72 GLU A N 1
ATOM 560 C CA . GLU A 1 72 ? 12.664 -0.392 -12.948 1.00 90.62 72 GLU A CA 1
ATOM 561 C C . GLU A 1 72 ? 14.164 -0.624 -13.147 1.00 90.62 72 GLU A C 1
ATOM 563 O O . GLU A 1 72 ? 14.984 -0.287 -12.293 1.00 90.62 72 GLU A O 1
ATOM 568 N N . HIS A 1 73 ? 14.525 -1.174 -14.302 1.00 88.06 73 HIS A N 1
ATOM 569 C CA . HIS A 1 73 ? 15.895 -1.264 -14.771 1.00 88.06 73 HIS A CA 1
ATOM 570 C C . HIS A 1 73 ? 15.967 -0.794 -16.221 1.00 88.06 73 HIS A C 1
ATOM 572 O O . HIS A 1 73 ? 15.228 -1.279 -17.077 1.00 88.06 73 HIS A O 1
ATOM 578 N N . GLN A 1 74 ? 16.881 0.128 -16.500 1.00 86.56 74 GLN A N 1
ATOM 579 C CA . GLN A 1 74 ? 17.077 0.683 -17.832 1.00 86.56 74 GLN A CA 1
ATOM 580 C C . GLN A 1 74 ? 18.500 0.402 -18.305 1.00 86.56 74 GLN A C 1
ATOM 582 O O . GLN A 1 74 ? 19.464 0.616 -17.570 1.00 86.56 74 GLN A O 1
ATOM 587 N N . LYS A 1 75 ? 18.634 -0.086 -19.537 1.00 83.25 75 LYS A N 1
ATOM 588 C CA . LYS A 1 75 ? 19.932 -0.365 -20.151 1.00 83.25 75 LYS A CA 1
ATOM 589 C C . LYS A 1 75 ? 20.033 0.369 -21.478 1.00 83.25 75 LYS A C 1
ATOM 591 O O . LYS A 1 75 ? 19.303 0.056 -22.422 1.00 83.25 75 LYS A O 1
ATOM 596 N N . ALA A 1 76 ? 20.958 1.324 -21.544 1.00 75.88 76 ALA A N 1
ATOM 597 C CA . ALA A 1 76 ? 21.395 1.906 -22.802 1.00 75.88 76 ALA A CA 1
ATOM 598 C C . ALA A 1 76 ? 22.159 0.825 -23.564 1.00 75.88 76 ALA A C 1
ATOM 600 O O . ALA A 1 76 ? 23.157 0.289 -23.078 1.00 75.88 76 ALA A O 1
ATOM 601 N N . MET A 1 77 ? 21.674 0.469 -24.745 1.00 70.94 77 MET A N 1
ATOM 602 C CA . MET A 1 77 ? 22.427 -0.397 -25.632 1.00 70.94 77 MET A CA 1
ATOM 603 C C . MET A 1 77 ? 23.300 0.537 -26.465 1.00 70.94 77 MET A C 1
ATOM 605 O O . MET A 1 77 ? 22.864 1.185 -27.405 1.00 70.94 77 MET A O 1
ATOM 609 N N . GLY A 1 78 ? 24.538 0.713 -26.015 1.00 59.78 78 GLY A N 1
ATOM 610 C CA . GLY A 1 78 ? 25.545 1.433 -26.776 1.00 59.78 78 GLY A CA 1
ATOM 611 C C . GLY A 1 78 ? 26.004 0.581 -27.952 1.00 59.78 78 GLY A C 1
ATOM 612 O O . GLY A 1 78 ? 26.122 -0.638 -27.840 1.00 59.78 78 GLY A O 1
ATOM 613 N N . SER A 1 79 ? 26.287 1.243 -29.066 1.00 55.78 79 SER A N 1
ATOM 614 C CA . SER A 1 79 ? 26.961 0.720 -30.253 1.00 55.78 79 SER A CA 1
ATOM 615 C C . SER A 1 79 ? 28.392 0.219 -29.954 1.00 55.78 79 SER A C 1
ATOM 617 O O . SER A 1 79 ? 29.343 0.658 -30.589 1.00 55.78 79 SER A O 1
ATOM 619 N N . ASN A 1 80 ? 28.581 -0.714 -29.020 1.00 51.50 80 ASN A N 1
ATOM 620 C CA . ASN A 1 80 ? 29.755 -1.585 -29.019 1.00 51.50 80 ASN A CA 1
ATOM 621 C C . ASN A 1 80 ? 29.438 -2.731 -29.971 1.00 51.50 80 ASN A C 1
ATOM 623 O O . ASN A 1 80 ? 29.063 -3.834 -29.583 1.00 51.50 80 ASN A O 1
ATOM 627 N N . ILE A 1 81 ? 29.476 -2.392 -31.254 1.00 55.31 81 ILE A N 1
ATOM 628 C CA . ILE A 1 81 ? 29.581 -3.377 -32.312 1.00 55.31 81 ILE A CA 1
ATOM 629 C C . ILE A 1 81 ? 30.945 -4.018 -32.087 1.00 55.31 81 ILE A C 1
ATOM 631 O O . ILE A 1 81 ? 31.960 -3.401 -32.406 1.00 55.31 81 ILE A O 1
ATOM 635 N N . ASP A 1 82 ? 30.985 -5.232 -31.540 1.00 51.47 82 ASP A N 1
ATOM 636 C CA . ASP A 1 82 ? 32.134 -6.091 -31.787 1.00 51.47 82 ASP A CA 1
ATOM 637 C C . ASP A 1 82 ? 32.259 -6.172 -33.315 1.00 51.47 82 ASP A C 1
ATOM 639 O O . ASP A 1 82 ? 31.308 -6.611 -33.976 1.00 51.47 82 ASP A O 1
ATOM 643 N N . PRO A 1 83 ? 33.367 -5.718 -33.927 1.00 53.97 83 PRO A N 1
ATOM 644 C CA . PRO A 1 83 ? 33.510 -5.709 -35.385 1.00 53.97 83 PRO A CA 1
ATOM 645 C C . PRO A 1 83 ? 33.396 -7.117 -36.004 1.00 53.97 83 PRO A C 1
ATOM 647 O O . PRO A 1 83 ? 33.236 -7.259 -37.216 1.00 53.97 83 PRO A O 1
ATOM 650 N N . GLU A 1 84 ? 33.422 -8.160 -35.171 1.00 52.69 84 GLU A N 1
ATOM 651 C CA . GLU A 1 84 ? 33.184 -9.558 -35.520 1.00 52.69 84 GLU A CA 1
ATOM 652 C C . GLU A 1 84 ? 31.687 -9.908 -35.681 1.00 52.69 84 GLU A C 1
ATOM 654 O O . GLU A 1 84 ? 31.332 -10.709 -36.546 1.00 52.69 84 GLU A O 1
ATOM 659 N N . ALA A 1 85 ? 30.781 -9.240 -34.953 1.00 51.50 85 ALA A N 1
ATOM 660 C CA . ALA A 1 85 ? 29.329 -9.442 -35.054 1.00 51.50 85 ALA A CA 1
ATOM 661 C C . ALA A 1 85 ? 28.716 -8.837 -36.332 1.00 51.50 85 ALA A C 1
ATOM 663 O O . ALA A 1 85 ? 27.589 -9.164 -36.696 1.00 51.50 85 ALA A O 1
ATOM 664 N N . LEU A 1 86 ? 29.466 -7.986 -37.042 1.00 52.06 86 LEU A N 1
ATOM 665 C CA . LEU A 1 86 ? 29.072 -7.409 -38.331 1.00 52.06 86 LEU A CA 1
ATOM 666 C C . LEU A 1 86 ? 29.346 -8.347 -39.524 1.00 52.06 86 LEU A C 1
ATOM 668 O O . LEU A 1 86 ? 28.880 -8.079 -40.629 1.00 52.06 86 LEU A O 1
ATOM 672 N N . ARG A 1 87 ? 30.116 -9.430 -39.320 1.00 53.81 87 ARG A N 1
ATOM 673 C CA . ARG A 1 87 ? 30.496 -10.402 -40.368 1.00 53.81 87 ARG A CA 1
ATOM 674 C C . ARG A 1 87 ? 29.596 -11.636 -40.415 1.00 53.81 87 ARG A C 1
ATOM 676 O O . ARG A 1 87 ? 29.749 -12.462 -41.308 1.00 53.81 87 ARG A O 1
ATOM 683 N N . SER A 1 88 ? 28.685 -11.779 -39.456 1.00 50.47 88 SER A N 1
ATOM 684 C CA . SER A 1 88 ? 27.682 -12.837 -39.462 1.00 50.47 88 SER A CA 1
ATOM 685 C C . SER A 1 88 ? 26.383 -12.264 -40.020 1.00 50.47 88 SER A C 1
ATOM 687 O O . SER A 1 88 ? 25.899 -11.258 -39.510 1.00 50.47 88 SER A O 1
ATOM 689 N N . ASP A 1 89 ? 25.766 -12.928 -40.999 1.00 51.03 89 ASP A N 1
ATOM 690 C CA . ASP A 1 89 ? 24.431 -12.613 -41.557 1.00 51.03 89 ASP A CA 1
ATOM 691 C C . ASP A 1 89 ? 23.291 -12.580 -40.508 1.00 51.03 89 ASP A C 1
ATOM 693 O O . ASP A 1 89 ? 22.117 -12.379 -40.822 1.00 51.03 89 ASP A O 1
ATOM 697 N N . LYS A 1 90 ? 23.615 -12.747 -39.225 1.00 48.16 90 LYS A N 1
ATOM 698 C CA . LYS A 1 90 ? 22.749 -12.478 -38.084 1.00 48.16 90 LYS A CA 1
ATOM 699 C C . LYS A 1 90 ? 22.889 -11.017 -37.677 1.00 48.16 90 LYS A C 1
ATOM 701 O O . LYS A 1 90 ? 23.563 -10.694 -36.703 1.00 48.16 90 LYS A O 1
ATOM 706 N N . LYS A 1 91 ? 22.198 -10.137 -38.403 1.00 47.78 91 LYS A N 1
ATOM 707 C CA . LYS A 1 91 ? 21.934 -8.758 -37.971 1.00 47.78 91 LYS A CA 1
ATOM 708 C C . LYS A 1 91 ? 21.507 -8.785 -36.490 1.00 47.78 91 LYS A C 1
ATOM 710 O O . LYS A 1 91 ? 20.465 -9.386 -36.206 1.00 47.78 91 LYS A O 1
ATOM 715 N N . PRO A 1 92 ? 22.263 -8.194 -35.543 1.00 50.38 92 PRO A N 1
ATOM 716 C CA . PRO A 1 92 ? 21.821 -8.149 -34.160 1.00 50.38 92 PRO A CA 1
ATOM 717 C C . PRO A 1 92 ? 20.501 -7.386 -34.149 1.00 50.38 92 PRO A C 1
ATOM 719 O O . PRO A 1 92 ? 20.390 -6.283 -34.690 1.00 50.38 92 PRO A O 1
ATOM 722 N N . LEU A 1 93 ? 19.457 -8.034 -33.643 1.00 50.69 93 LEU A N 1
ATOM 723 C CA . LEU A 1 93 ? 18.142 -7.437 -33.526 1.00 50.69 93 LEU A CA 1
ATOM 724 C C . LEU A 1 93 ? 18.303 -6.267 -32.546 1.00 50.69 93 LEU A C 1
ATOM 726 O O . LEU A 1 93 ? 18.415 -6.455 -31.343 1.00 50.69 93 LEU A O 1
ATOM 730 N N . TYR A 1 94 ? 18.428 -5.050 -33.072 1.00 54.84 94 TYR A N 1
ATOM 731 C CA . TYR A 1 94 ? 18.415 -3.818 -32.288 1.00 54.84 94 TYR A CA 1
ATOM 732 C C . TYR A 1 94 ? 16.968 -3.536 -31.886 1.00 54.84 94 TYR A C 1
ATOM 734 O O . TYR A 1 94 ? 16.341 -2.601 -32.378 1.00 54.84 94 TYR A O 1
ATOM 742 N N . ASN A 1 95 ? 16.382 -4.387 -31.054 1.00 65.75 95 ASN A N 1
ATOM 743 C CA . ASN A 1 95 ? 15.033 -4.176 -30.562 1.00 65.75 95 ASN A CA 1
ATOM 744 C C . ASN A 1 95 ? 15.104 -3.414 -29.245 1.00 65.75 95 ASN A C 1
ATOM 746 O O . ASN A 1 95 ? 15.247 -3.989 -28.169 1.00 65.75 95 ASN A O 1
ATOM 750 N N . SER A 1 96 ? 14.982 -2.090 -29.351 1.00 75.19 96 SER A N 1
ATOM 751 C CA . SER A 1 96 ? 14.495 -1.291 -28.232 1.00 75.19 96 SER A CA 1
ATOM 752 C C . SER A 1 96 ? 13.198 -1.926 -27.734 1.00 75.19 96 SER A C 1
ATOM 754 O O . SER A 1 96 ? 12.265 -2.120 -28.516 1.00 75.19 96 SER A O 1
ATOM 756 N N . ALA A 1 97 ? 13.167 -2.314 -26.465 1.00 83.50 97 ALA A N 1
ATOM 757 C CA . ALA A 1 97 ? 12.098 -3.133 -25.915 1.00 83.50 97 ALA A CA 1
ATOM 758 C C . ALA A 1 97 ? 11.663 -2.596 -24.558 1.00 83.50 97 ALA A C 1
ATOM 760 O O . ALA A 1 97 ? 12.486 -2.175 -23.745 1.00 83.50 97 ALA A O 1
ATOM 761 N N . VAL A 1 98 ? 10.357 -2.657 -24.323 1.00 88.50 98 VAL A N 1
ATOM 762 C CA . VAL A 1 98 ? 9.756 -2.480 -23.005 1.00 88.50 98 VAL A CA 1
ATOM 763 C C . VAL A 1 98 ? 9.317 -3.860 -22.546 1.00 88.50 98 VAL A C 1
ATOM 765 O O . VAL A 1 98 ? 8.487 -4.488 -23.203 1.00 88.50 98 VAL A O 1
ATOM 768 N N . ILE A 1 99 ? 9.904 -4.355 -21.461 1.00 90.44 99 ILE A N 1
ATOM 769 C CA . ILE A 1 99 ? 9.634 -5.693 -20.934 1.00 90.44 99 ILE A CA 1
ATOM 770 C C . ILE A 1 99 ? 9.078 -5.571 -19.523 1.00 90.44 99 ILE A C 1
ATOM 772 O O . ILE A 1 99 ? 9.655 -4.896 -18.677 1.00 90.44 99 ILE A O 1
ATOM 776 N N . LEU A 1 100 ? 7.964 -6.251 -19.266 1.00 92.44 100 LEU A N 1
ATOM 777 C CA . LEU A 1 100 ? 7.366 -6.374 -17.944 1.00 92.44 100 LEU A CA 1
ATOM 778 C C . LEU A 1 100 ? 7.500 -7.825 -17.479 1.00 92.44 100 LEU A C 1
ATOM 780 O O . LEU A 1 100 ? 6.849 -8.716 -18.022 1.00 92.44 100 LEU A O 1
ATOM 784 N N . PHE A 1 101 ? 8.323 -8.052 -16.464 1.00 94.69 101 PHE A N 1
ATOM 785 C CA . PHE A 1 101 ? 8.348 -9.301 -15.716 1.00 94.69 101 PHE A CA 1
ATOM 786 C C . PHE A 1 101 ? 7.406 -9.179 -14.529 1.00 94.69 101 PHE A C 1
ATOM 788 O O . PHE A 1 101 ? 7.425 -8.168 -13.833 1.00 94.69 101 PHE A O 1
ATOM 795 N N . TYR A 1 102 ? 6.596 -10.204 -14.283 1.00 93.81 102 TYR A N 1
ATOM 796 C CA . TYR A 1 102 ? 5.753 -10.261 -13.097 1.00 93.81 102 TYR A CA 1
ATOM 797 C C . TYR A 1 102 ? 5.985 -11.567 -12.343 1.00 93.81 102 TYR A C 1
ATOM 799 O O . TYR A 1 102 ? 6.114 -12.630 -12.948 1.00 93.81 102 TYR A O 1
ATOM 807 N N . GLU A 1 103 ? 6.012 -11.481 -11.019 1.00 95.00 103 GLU A N 1
ATOM 808 C CA . GLU A 1 103 ? 6.112 -12.636 -10.131 1.00 95.00 103 GLU A CA 1
ATOM 809 C C . GLU A 1 103 ? 5.020 -12.552 -9.064 1.00 95.00 103 GLU A C 1
ATOM 811 O O . GLU A 1 103 ? 4.788 -11.493 -8.471 1.00 95.00 103 GLU A O 1
ATOM 816 N N . LEU A 1 104 ? 4.332 -13.671 -8.830 1.00 92.38 104 LEU A N 1
ATOM 817 C CA . LEU A 1 104 ? 3.336 -13.781 -7.770 1.00 92.38 104 LEU A CA 1
ATOM 818 C C . LEU A 1 104 ? 4.038 -14.037 -6.435 1.00 92.38 104 LEU A C 1
ATOM 820 O O . LEU A 1 104 ? 4.786 -14.998 -6.281 1.00 92.38 104 LEU A O 1
ATOM 824 N N . SER A 1 105 ? 3.756 -13.193 -5.451 1.00 91.69 105 SER A N 1
ATOM 825 C CA . SER A 1 105 ? 4.194 -13.395 -4.079 1.00 91.69 105 SER A CA 1
ATOM 826 C C . SER A 1 105 ? 3.503 -14.627 -3.486 1.00 91.69 105 SER A C 1
ATOM 828 O O . SER A 1 105 ? 2.279 -14.736 -3.584 1.00 91.69 105 SER A O 1
ATOM 830 N N . PRO A 1 106 ? 4.242 -15.516 -2.797 1.00 89.69 106 PRO A N 1
ATOM 831 C CA . PRO A 1 106 ? 3.652 -16.647 -2.083 1.00 89.69 106 PRO A CA 1
ATOM 832 C C . PRO A 1 106 ? 2.886 -16.221 -0.817 1.00 89.69 106 PRO A C 1
ATOM 834 O O . PRO A 1 106 ? 2.251 -17.048 -0.171 1.00 89.69 106 PRO A O 1
ATOM 837 N N . ILE A 1 107 ? 2.954 -14.939 -0.445 1.00 90.12 107 ILE A N 1
ATOM 838 C CA . ILE A 1 107 ? 2.263 -14.364 0.713 1.00 90.12 107 ILE A CA 1
ATOM 839 C C . ILE A 1 107 ? 0.991 -13.659 0.240 1.00 90.12 107 ILE A C 1
ATOM 841 O O . ILE A 1 107 ? 1.041 -12.878 -0.712 1.00 90.12 107 ILE A O 1
ATOM 845 N N . MET A 1 108 ? -0.113 -13.889 0.952 1.00 89.31 108 MET A N 1
ATOM 846 C CA . MET A 1 108 ? -1.395 -13.211 0.758 1.00 89.31 108 MET A CA 1
ATOM 847 C C . MET A 1 108 ? -1.673 -12.243 1.913 1.00 89.31 108 MET A C 1
ATOM 849 O O . MET A 1 108 ? -1.462 -12.579 3.078 1.00 89.31 108 MET A O 1
ATOM 853 N N . VAL A 1 109 ? -2.171 -11.047 1.594 1.00 88.00 109 VAL A N 1
ATOM 854 C CA . VAL A 1 109 ? -2.564 -10.039 2.588 1.00 88.00 109 VAL A CA 1
ATOM 855 C C . VAL A 1 109 ? -4.069 -10.112 2.830 1.00 88.00 109 VAL A C 1
ATOM 857 O O . VAL A 1 109 ? -4.857 -10.037 1.892 1.00 88.00 109 VAL A O 1
ATOM 860 N N . HIS A 1 110 ? -4.475 -10.214 4.093 1.00 88.00 110 HIS A N 1
ATOM 861 C CA . HIS A 1 110 ? -5.877 -10.126 4.497 1.00 88.00 110 HIS A CA 1
ATOM 862 C C . HIS A 1 110 ? -6.148 -8.736 5.070 1.00 88.00 110 HIS A C 1
ATOM 864 O O . HIS A 1 110 ? -5.653 -8.394 6.142 1.00 88.00 110 HIS A O 1
ATOM 870 N N . SER A 1 111 ? -6.924 -7.927 4.351 1.00 79.75 111 SER A N 1
ATOM 871 C CA . SER A 1 111 ? -7.344 -6.605 4.808 1.00 79.75 111 SER A CA 1
ATOM 872 C C . SER A 1 111 ? -8.773 -6.699 5.329 1.00 79.75 111 SER A C 1
ATOM 874 O O . SER A 1 111 ? -9.714 -6.876 4.557 1.00 79.75 111 SER A O 1
ATOM 876 N N . ILE A 1 112 ? -8.916 -6.642 6.653 1.00 79.06 112 ILE A N 1
ATOM 877 C CA . ILE A 1 112 ? -10.208 -6.708 7.337 1.00 79.06 112 ILE A CA 1
ATOM 878 C C . ILE A 1 112 ? -10.475 -5.342 7.961 1.00 79.06 112 ILE A C 1
ATOM 880 O O . ILE A 1 112 ? -9.745 -4.924 8.868 1.00 79.06 112 ILE A O 1
ATOM 884 N N . LEU A 1 113 ? -11.517 -4.653 7.498 1.00 72.38 113 LEU A N 1
ATOM 885 C CA . LEU A 1 113 ? -11.926 -3.383 8.090 1.00 72.38 113 LEU A CA 1
ATOM 886 C C . LEU A 1 113 ? -12.575 -3.650 9.455 1.00 72.38 113 LEU A C 1
ATOM 888 O O . LEU A 1 113 ? -13.644 -4.248 9.538 1.00 72.38 113 LEU A O 1
ATOM 892 N N . HIS A 1 114 ? -11.921 -3.224 10.535 1.00 72.50 114 HIS A N 1
ATOM 893 C CA . HIS A 1 114 ? -12.461 -3.354 11.886 1.00 72.50 114 HIS A CA 1
ATOM 894 C C . HIS A 1 114 ? -13.114 -2.046 12.323 1.00 72.50 114 HIS A C 1
ATOM 896 O O . HIS A 1 114 ? -12.445 -1.026 12.480 1.00 72.50 114 HIS A O 1
ATOM 902 N N . TRP A 1 115 ? -14.417 -2.095 12.583 1.00 71.75 115 TRP A N 1
ATOM 903 C CA . TRP A 1 115 ? -15.126 -1.014 13.256 1.00 71.75 115 TRP A CA 1
ATOM 904 C C . TRP A 1 115 ? -14.912 -1.151 14.766 1.00 71.75 115 TRP A C 1
ATOM 906 O O . TRP A 1 115 ? -15.109 -2.226 15.334 1.00 71.75 115 TRP A O 1
ATOM 916 N N . GLN A 1 116 ? -14.495 -0.074 15.433 1.00 75.62 116 GLN A N 1
ATOM 917 C CA . GLN A 1 116 ? -14.417 -0.059 16.895 1.00 75.62 116 GLN A CA 1
ATOM 918 C C . GLN A 1 116 ? -15.844 -0.140 17.466 1.00 75.62 116 GLN A C 1
ATOM 920 O O . GLN A 1 116 ? -16.686 0.685 17.101 1.00 75.62 116 GLN A O 1
ATOM 925 N N . PRO A 1 117 ? -16.159 -1.111 18.344 1.00 80.88 117 PRO A N 1
ATOM 926 C CA . PRO A 1 117 ? -17.512 -1.264 18.856 1.00 80.88 117 PRO A CA 1
ATOM 927 C C . PRO A 1 117 ? -17.877 -0.082 19.760 1.00 80.88 117 PRO A C 1
ATOM 929 O O . PRO A 1 117 ? -17.156 0.232 20.707 1.00 80.88 117 PRO A O 1
ATOM 932 N N . PHE A 1 118 ? -19.048 0.521 19.531 1.00 84.50 118 PHE A N 1
ATOM 933 C CA . PHE A 1 118 ? -19.591 1.619 20.350 1.00 84.50 118 PHE A CA 1
ATOM 934 C C . PHE A 1 118 ? -19.665 1.275 21.849 1.00 84.50 118 PHE A C 1
ATOM 936 O O . PHE A 1 118 ? -19.557 2.146 22.708 1.00 84.50 118 PHE A O 1
ATOM 943 N N . LEU A 1 119 ? -19.768 -0.013 22.186 1.00 89.12 119 LEU A N 1
ATOM 944 C CA . LEU A 1 119 ? -19.744 -0.484 23.570 1.00 89.12 119 LEU A CA 1
ATOM 945 C C . LEU A 1 119 ? -18.460 -0.101 24.312 1.00 89.12 119 LEU A C 1
ATOM 947 O O . LEU A 1 119 ? -18.536 0.213 25.493 1.00 89.12 119 LEU A O 1
ATOM 951 N N . HIS A 1 120 ? -17.308 -0.064 23.637 1.00 88.75 120 HIS A N 1
ATOM 952 C CA . HIS A 1 120 ? -16.051 0.365 24.254 1.00 88.75 120 HIS A CA 1
ATOM 953 C C . HIS A 1 120 ? -16.100 1.838 24.694 1.00 88.75 120 HIS A C 1
ATOM 955 O O . HIS A 1 120 ? -15.547 2.210 25.725 1.00 88.75 120 HIS A O 1
ATOM 961 N N . PHE A 1 121 ? -16.818 2.680 23.951 1.00 91.75 121 PHE A N 1
ATOM 962 C CA . PHE A 1 121 ? -17.065 4.061 24.353 1.00 91.75 121 PHE A CA 1
ATOM 963 C C . PHE A 1 121 ? -17.999 4.135 25.572 1.00 91.75 121 PHE A C 1
ATOM 965 O O . PHE A 1 121 ? -17.719 4.854 26.529 1.00 91.75 121 PHE A O 1
ATOM 972 N N . VAL A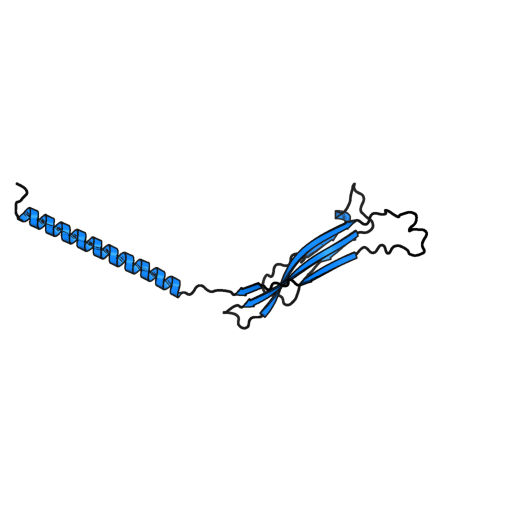 1 122 ? -19.081 3.349 25.581 1.00 94.38 122 VAL A N 1
ATOM 973 C CA . VAL A 1 122 ? -20.031 3.313 26.707 1.00 94.38 122 VAL A CA 1
ATOM 974 C C . VAL A 1 122 ? -19.372 2.807 27.994 1.00 94.38 122 VAL A C 1
ATOM 976 O O . VAL A 1 122 ? -19.612 3.366 29.065 1.00 94.38 122 VAL A O 1
ATOM 979 N N . THR A 1 123 ? -18.517 1.784 27.916 1.00 94.62 123 THR A N 1
ATOM 980 C CA . THR A 1 123 ? -17.794 1.272 29.090 1.00 94.62 123 THR A CA 1
ATOM 981 C C . THR A 1 123 ? -16.813 2.303 29.642 1.00 94.62 123 THR A C 1
ATOM 983 O O . THR A 1 123 ? -16.767 2.495 30.858 1.00 94.62 123 THR A O 1
ATOM 986 N N . GLN A 1 124 ? -16.090 3.025 28.779 1.00 94.06 124 GLN A N 1
ATOM 987 C CA . GLN A 1 124 ? -15.232 4.139 29.197 1.00 94.06 124 GLN A CA 1
ATOM 988 C C . GLN A 1 124 ? -16.030 5.268 29.859 1.00 94.06 124 GLN A C 1
ATOM 990 O O . GLN A 1 124 ? -15.628 5.772 30.909 1.00 94.06 124 GLN A O 1
ATOM 995 N N . LEU A 1 125 ? -17.186 5.632 29.301 1.00 95.94 125 LEU A N 1
ATOM 996 C CA . LEU A 1 125 ? -18.055 6.658 29.878 1.00 95.94 125 LEU A CA 1
ATOM 997 C C . LEU A 1 125 ? -18.570 6.254 31.267 1.00 95.94 125 LEU A C 1
ATOM 999 O O . LEU A 1 125 ? -18.520 7.049 32.204 1.00 95.94 125 LEU A O 1
ATOM 1003 N N . CYS A 1 126 ? -19.018 5.005 31.418 1.00 94.56 126 CYS A N 1
ATOM 1004 C CA . CYS A 1 126 ? -19.462 4.462 32.700 1.00 94.56 126 CYS A CA 1
ATOM 1005 C C . CYS A 1 126 ? -18.341 4.498 33.752 1.00 94.56 126 CYS A C 1
ATOM 1007 O O . CYS A 1 126 ? -18.577 4.922 34.883 1.00 94.56 126 CYS A O 1
ATOM 1009 N N . ALA A 1 127 ? -17.111 4.130 33.373 1.00 96.81 127 ALA A N 1
ATOM 1010 C CA . ALA A 1 127 ? -15.958 4.168 34.271 1.00 96.81 127 ALA A CA 1
ATOM 1011 C C . ALA A 1 127 ? -15.674 5.587 34.796 1.00 96.81 127 ALA A C 1
ATOM 1013 O O . ALA A 1 127 ? -15.432 5.766 35.991 1.00 96.81 127 ALA A O 1
ATOM 1014 N N . ILE A 1 128 ? -15.762 6.601 33.931 1.00 96.94 128 ILE A N 1
ATOM 1015 C CA . ILE A 1 128 ? -15.568 8.005 34.318 1.00 96.94 128 ILE A CA 1
ATOM 1016 C C . ILE A 1 128 ? -16.685 8.465 35.265 1.00 96.94 128 ILE A C 1
ATOM 1018 O O . ILE A 1 128 ? -16.401 9.011 36.332 1.00 96.94 128 ILE A O 1
ATOM 1022 N N . LEU A 1 129 ? -17.951 8.212 34.917 1.00 97.38 129 LEU A N 1
ATOM 1023 C CA . LEU A 1 129 ? -19.097 8.630 35.733 1.00 97.38 129 LEU A CA 1
ATOM 1024 C C . LEU A 1 129 ? -19.116 7.938 37.105 1.00 97.38 129 LEU A C 1
ATOM 1026 O O . LEU A 1 129 ? -19.306 8.598 38.128 1.00 97.38 129 LEU A O 1
ATOM 1030 N N . GLY A 1 130 ? -18.862 6.627 37.143 1.00 96.12 130 GLY A N 1
ATOM 1031 C CA . GLY A 1 130 ? -18.757 5.858 38.383 1.00 96.12 130 GLY A CA 1
ATOM 1032 C C . GLY A 1 130 ? -17.587 6.313 39.258 1.00 96.12 130 GLY A C 1
ATOM 1033 O O . GLY A 1 130 ? -17.733 6.416 40.479 1.00 96.12 130 GLY A O 1
ATOM 1034 N N . GLY A 1 131 ? -16.453 6.666 38.643 1.00 96.88 131 GLY A N 1
ATOM 1035 C CA . GLY A 1 131 ? -15.307 7.254 39.336 1.00 96.88 131 GLY A CA 1
ATOM 1036 C C . GLY A 1 131 ? -15.650 8.590 39.998 1.00 96.88 131 GLY A C 1
ATOM 1037 O O . GLY A 1 131 ? -15.412 8.754 41.194 1.00 96.88 131 GLY A O 1
ATOM 1038 N N . ILE A 1 132 ? -16.280 9.514 39.264 1.00 97.50 132 ILE A N 1
ATOM 1039 C CA . ILE A 1 132 ? -16.673 10.832 39.791 1.00 97.50 132 ILE A CA 1
ATOM 1040 C C . ILE A 1 132 ? -17.644 10.684 40.967 1.00 97.50 132 ILE A C 1
ATOM 1042 O O . ILE A 1 132 ? -17.439 11.306 42.008 1.00 97.50 132 ILE A O 1
ATOM 1046 N N . PHE A 1 133 ? -18.665 9.832 40.837 1.00 95.75 133 PHE A N 1
ATOM 1047 C CA . PHE A 1 133 ? -19.653 9.626 41.898 1.00 95.75 133 PHE A CA 1
ATOM 1048 C C . PHE A 1 133 ? -19.024 9.030 43.166 1.00 95.75 133 PHE A C 1
ATOM 1050 O O . PHE A 1 133 ? -19.328 9.452 44.283 1.00 95.75 133 PHE A O 1
ATOM 1057 N N . THR A 1 134 ? -18.092 8.088 42.995 1.00 96.56 134 THR A N 1
ATOM 1058 C CA . THR A 1 134 ? -17.361 7.469 44.109 1.00 96.56 134 THR A CA 1
ATOM 1059 C C . THR A 1 134 ? -16.472 8.486 44.823 1.00 96.56 134 THR A C 1
ATOM 1061 O O . THR A 1 134 ? -16.509 8.582 46.050 1.00 96.56 134 THR A O 1
ATOM 1064 N N . VAL A 1 135 ? -15.703 9.280 44.071 1.00 96.62 135 VAL A N 1
ATOM 1065 C CA . VAL A 1 135 ? -14.806 10.298 44.639 1.00 96.62 135 VAL A CA 1
ATOM 1066 C C . VAL A 1 135 ? -15.605 11.394 45.346 1.00 96.62 135 VAL A C 1
ATOM 1068 O O . VAL A 1 135 ? -15.284 11.727 46.485 1.00 96.62 135 VAL A O 1
ATOM 1071 N N . ALA A 1 136 ? -16.679 11.901 44.733 1.00 94.81 136 ALA A N 1
ATOM 1072 C CA . ALA A 1 136 ? -17.548 12.903 45.349 1.00 94.81 136 ALA A CA 1
ATOM 1073 C C . ALA A 1 136 ? -18.158 12.399 46.668 1.00 94.81 136 ALA A C 1
ATOM 1075 O O . ALA A 1 136 ? -18.115 13.105 47.673 1.00 94.81 136 ALA A O 1
ATOM 1076 N N . GLY A 1 137 ? -18.648 11.154 46.698 1.00 93.50 137 GLY A N 1
ATOM 1077 C CA . GLY A 1 137 ? -19.207 10.549 47.908 1.00 93.50 137 GLY A CA 1
ATOM 1078 C C . GLY A 1 137 ? -18.181 10.336 49.028 1.00 93.50 137 GLY A C 1
ATOM 1079 O O . GLY A 1 137 ? -18.518 10.481 50.202 1.00 93.50 137 GLY A O 1
ATOM 1080 N N . ILE A 1 138 ? -16.926 10.013 48.697 1.00 95.38 138 ILE A N 1
ATOM 1081 C CA . ILE A 1 138 ? -15.844 9.917 49.690 1.00 95.38 138 ILE A CA 1
ATOM 1082 C C . ILE A 1 138 ? -15.532 11.299 50.271 1.00 95.38 138 ILE A C 1
ATOM 1084 O O . ILE A 1 138 ? -15.456 11.443 51.490 1.00 95.38 138 ILE A O 1
ATOM 1088 N N . VAL A 1 139 ? -15.378 12.312 49.415 1.00 95.12 139 VAL A N 1
ATOM 1089 C CA . VAL A 1 139 ? -15.051 13.681 49.839 1.00 95.12 139 VAL A CA 1
ATOM 1090 C C . VAL A 1 139 ? -16.149 14.254 50.734 1.00 95.12 139 VAL A C 1
ATOM 1092 O O . VAL A 1 139 ? -15.843 14.760 51.812 1.00 95.12 139 VAL A O 1
ATOM 1095 N N . ASP A 1 140 ? -17.414 14.112 50.340 1.00 91.44 140 ASP A N 1
ATOM 1096 C CA . ASP A 1 140 ? -18.554 14.610 51.114 1.00 91.44 140 ASP A CA 1
ATOM 1097 C C . ASP A 1 140 ? -18.609 13.984 52.520 1.00 91.44 140 ASP A C 1
ATOM 1099 O O . ASP A 1 140 ? -18.672 14.691 53.528 1.00 91.44 140 ASP A O 1
ATOM 1103 N N . ARG A 1 141 ? -18.442 12.657 52.618 1.00 90.19 141 ARG A N 1
ATOM 1104 C CA . ARG A 1 141 ? -18.402 11.947 53.909 1.00 90.19 141 ARG A CA 1
ATOM 1105 C C . ARG A 1 141 ? -17.218 12.360 54.783 1.00 90.19 141 ARG A C 1
ATOM 1107 O O . ARG A 1 141 ? -17.374 12.442 56.002 1.00 90.19 141 ARG A O 1
ATOM 1114 N N . LEU A 1 142 ? -16.045 12.614 54.197 1.00 91.69 142 LEU A N 1
ATOM 1115 C CA . LEU A 1 142 ? -14.872 13.071 54.948 1.00 91.69 142 LEU A CA 1
ATOM 1116 C C . LEU A 1 142 ? -15.075 14.488 55.491 1.00 91.69 142 LEU A C 1
ATOM 1118 O O . LEU A 1 142 ? -14.758 14.743 56.653 1.00 91.69 142 LEU A O 1
ATOM 1122 N N . ILE A 1 143 ? -15.644 15.397 54.698 1.00 91.94 143 ILE A N 1
ATOM 1123 C CA . ILE A 1 143 ? -15.930 16.769 55.137 1.00 91.94 143 ILE A CA 1
ATOM 1124 C C . ILE A 1 143 ? -16.983 16.754 56.247 1.00 91.94 143 ILE A C 1
ATOM 1126 O O . ILE A 1 143 ? -16.741 17.296 57.324 1.00 91.94 143 ILE A O 1
ATOM 1130 N N . TYR A 1 144 ? -18.113 16.072 56.049 1.00 87.44 144 TYR A N 1
ATOM 1131 C CA . TYR A 1 144 ? -19.154 15.996 57.077 1.00 87.44 144 TYR A CA 1
ATOM 1132 C C . TYR A 1 144 ? -18.652 15.331 58.364 1.00 87.44 144 TYR A C 1
ATOM 1134 O O . TYR A 1 144 ? -18.897 15.834 59.464 1.00 87.44 144 TYR A O 1
ATOM 1142 N N . GLY A 1 145 ? -17.907 14.229 58.240 1.00 83.00 145 GLY A N 1
ATOM 1143 C CA . GLY A 1 145 ? -17.346 13.510 59.382 1.00 83.00 145 GLY A CA 1
ATOM 1144 C C . GLY A 1 145 ? -16.327 14.337 60.168 1.00 83.00 145 GLY A C 1
ATOM 1145 O O . GLY A 1 145 ? -16.368 14.353 61.400 1.00 83.00 145 GLY A O 1
ATOM 1146 N N . THR A 1 146 ? -15.447 15.070 59.478 1.00 82.75 146 THR A N 1
ATOM 1147 C CA . THR A 1 146 ? -14.453 15.944 60.124 1.00 82.75 146 THR A CA 1
ATOM 1148 C C . THR A 1 146 ? -15.105 17.150 60.790 1.00 82.75 146 THR A C 1
ATOM 1150 O O . THR A 1 146 ? -14.804 17.422 61.951 1.00 82.75 146 THR A O 1
ATOM 1153 N N . VAL A 1 147 ? -16.051 17.823 60.127 1.00 84.25 147 VAL A N 1
ATOM 1154 C CA . VAL A 1 147 ? -16.779 18.969 60.697 1.00 84.25 147 VAL A CA 1
ATOM 1155 C C . VAL A 1 147 ? -17.552 18.562 61.952 1.00 84.25 147 VAL A C 1
ATOM 1157 O O . VAL A 1 147 ? -17.412 19.220 62.981 1.00 84.25 147 VAL A O 1
ATOM 1160 N N . GLN A 1 148 ? -18.285 17.443 61.929 1.00 77.44 148 GLN A N 1
ATOM 1161 C CA . GLN A 1 148 ? -19.016 16.966 63.111 1.00 77.44 148 GLN A CA 1
ATOM 1162 C C . GLN A 1 148 ? -18.087 16.533 64.252 1.00 77.44 148 GLN A C 1
ATOM 1164 O O . GLN A 1 148 ? -18.379 16.793 65.419 1.00 77.44 148 GLN A O 1
ATOM 1169 N N . HIS A 1 149 ? -16.956 15.886 63.953 1.00 75.56 149 HIS A N 1
ATOM 1170 C CA . HIS A 1 149 ? -15.978 15.518 64.983 1.00 75.56 149 HIS A CA 1
ATOM 1171 C C . HIS A 1 149 ? -15.290 16.736 65.604 1.00 75.56 149 HIS A C 1
ATOM 1173 O O . HIS A 1 149 ? -15.029 16.738 66.808 1.00 75.56 149 HIS A O 1
ATOM 1179 N N . VAL A 1 150 ? -15.008 17.772 64.811 1.00 79.44 150 VAL A N 1
ATOM 1180 C CA . VAL A 1 150 ? -14.434 19.028 65.305 1.00 79.44 150 VAL A CA 1
ATOM 1181 C C . VAL A 1 150 ? -15.457 19.786 66.145 1.00 79.44 150 VAL A C 1
ATOM 1183 O O . VAL A 1 150 ? -15.137 20.150 67.272 1.00 79.44 150 VAL A O 1
ATOM 1186 N N . GLN A 1 151 ? -16.696 19.945 65.670 1.00 75.50 151 GLN A N 1
ATOM 1187 C CA . GLN A 1 151 ? -17.771 20.596 66.430 1.00 75.50 151 GLN A CA 1
ATOM 1188 C C . GLN A 1 151 ? -18.023 19.896 67.768 1.00 75.50 151 GLN A C 1
ATOM 1190 O O . GLN A 1 151 ? -18.024 20.546 68.808 1.00 75.50 151 GLN A O 1
ATOM 1195 N N . ARG A 1 152 ? -18.091 18.560 67.778 1.00 73.19 152 ARG A N 1
ATOM 1196 C CA . ARG A 1 152 ? -18.251 17.788 69.017 1.00 73.19 152 ARG A CA 1
ATOM 1197 C C . ARG A 1 152 ? -17.065 17.951 69.974 1.00 73.19 152 ARG A C 1
ATOM 1199 O O . ARG A 1 152 ? -17.248 17.945 71.187 1.00 73.19 152 ARG A O 1
ATOM 1206 N N . LYS A 1 153 ? -15.837 18.099 69.459 1.00 66.88 153 LYS A N 1
ATOM 1207 C CA . LYS A 1 153 ? -14.651 18.392 70.287 1.00 66.88 153 LYS A CA 1
ATOM 1208 C C . LYS A 1 153 ? -14.654 19.818 70.843 1.00 66.88 153 LYS A C 1
ATOM 1210 O O . LYS A 1 153 ? -14.161 20.013 71.951 1.00 66.88 153 LYS A O 1
ATOM 1215 N N . VAL A 1 154 ? -15.207 20.779 70.105 1.00 75.38 154 VAL A N 1
ATOM 1216 C CA . VAL A 1 154 ? -15.382 22.169 70.551 1.00 75.38 154 VAL A CA 1
ATOM 1217 C C . VAL A 1 154 ? -16.472 22.262 71.628 1.00 75.38 154 VAL A C 1
ATOM 1219 O O . VAL A 1 154 ? -16.244 22.886 72.659 1.00 75.38 154 VAL A O 1
ATOM 1222 N N . GLU A 1 155 ? -17.603 21.570 71.462 1.00 70.50 155 GLU A N 1
ATOM 1223 C CA . GLU A 1 155 ? -18.702 21.523 72.446 1.00 70.50 155 GLU A CA 1
ATOM 1224 C C . GLU A 1 155 ? -18.312 20.845 73.768 1.00 70.50 155 GLU A C 1
ATOM 1226 O O . GLU A 1 155 ? -18.787 21.232 74.831 1.00 70.50 155 GLU A O 1
ATOM 1231 N N . LEU A 1 156 ? -17.404 19.865 73.729 1.00 74.06 156 LEU A N 1
ATOM 1232 C CA . LEU A 1 156 ? -16.867 19.208 74.928 1.00 74.06 156 LEU A CA 1
ATOM 1233 C C . LEU A 1 156 ? -15.827 20.061 75.685 1.00 74.06 156 LEU A C 1
ATOM 1235 O O . LEU A 1 156 ? -15.202 19.562 76.620 1.00 74.06 156 LEU A O 1
ATOM 1239 N N . GLY A 1 157 ? -15.614 21.323 75.290 1.00 58.12 157 GLY A N 1
ATOM 1240 C CA . GLY A 1 157 ? -14.810 22.297 76.036 1.00 58.12 157 GLY A CA 1
ATOM 1241 C C . GLY A 1 157 ? -13.310 21.995 76.101 1.00 58.12 157 GLY A C 1
ATOM 1242 O O . GLY A 1 157 ? -12.600 22.603 76.892 1.00 58.12 157 GLY A O 1
ATOM 1243 N N . LYS A 1 158 ? -12.797 21.076 75.273 1.00 54.69 158 LYS A N 1
ATOM 1244 C CA . LYS A 1 158 ? -11.411 20.571 75.340 1.00 54.69 158 LYS A CA 1
ATOM 1245 C C . LYS A 1 158 ? -10.336 21.494 74.735 1.00 54.69 158 LYS A C 1
ATOM 1247 O O . LYS A 1 158 ? -9.238 21.029 74.445 1.00 54.69 158 LYS A O 1
ATOM 1252 N N . PHE A 1 159 ? -10.642 22.775 74.543 1.00 56.38 159 PHE A N 1
ATOM 1253 C CA . PHE A 1 159 ? -9.697 23.799 74.072 1.00 56.38 159 PHE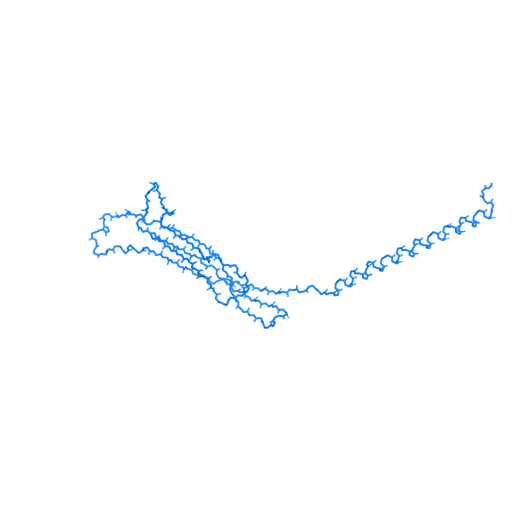 A CA 1
ATOM 1254 C C . PHE A 1 159 ? -9.483 24.928 75.094 1.00 56.38 159 PHE A C 1
ATOM 1256 O O . PHE A 1 159 ? -9.196 26.060 74.710 1.00 56.38 159 PHE A O 1
ATOM 1263 N N . ASN A 1 160 ? -9.600 24.611 76.385 1.00 41.62 160 ASN A N 1
ATOM 1264 C CA . ASN A 1 160 ? -9.015 25.392 77.474 1.00 41.62 160 ASN A CA 1
ATOM 1265 C C . ASN A 1 160 ? -8.103 24.477 78.296 1.00 41.62 160 ASN A C 1
ATOM 1267 O O . ASN A 1 160 ? -8.538 23.330 78.555 1.00 41.62 160 ASN A O 1
#

Radius of gyration: 37.2 Å; chains: 1; bounding box: 54×42×119 Å

Foldseek 3Di:
DKDADQDDFDDDDDDPQDDPRHGNMDDLCVVDDPNRRFPAKEKEKEKEKAKEWEAEPVPDDIDIGIHIDIDIDMDRPHPPPPVVVVPDPPPPPRDRYYYYHYDYDPDHHYHYDDDDDCVVVVVVVCVVVVVVVVVVVVVVCVVVVVVVVVVVCVVVVVPD